Protein AF-A0A9D8H1W4-F1 (afdb_monomer)

Mean predicted aligned error: 11.46 Å

pLDDT: mean 83.28, std 17.64, range [34.19, 98.12]

Structure (mmCIF, N/CA/C/O backbone):
data_AF-A0A9D8H1W4-F1
#
_entry.id   AF-A0A9D8H1W4-F1
#
loop_
_atom_site.group_PDB
_atom_site.id
_atom_site.type_symbol
_atom_site.label_atom_id
_atom_site.label_alt_id
_atom_site.label_comp_id
_atom_site.label_asym_id
_atom_site.label_entity_id
_atom_site.label_seq_id
_atom_site.pdbx_PDB_ins_code
_atom_site.Cartn_x
_atom_site.Cartn_y
_atom_site.Cartn_z
_atom_site.occupancy
_atom_site.B_iso_or_equiv
_atom_site.auth_seq_id
_atom_site.auth_comp_id
_atom_site.auth_asym_id
_atom_site.auth_atom_id
_atom_site.pdbx_PDB_model_num
ATOM 1 N N . MET A 1 1 ? -25.086 9.266 87.967 1.00 45.56 1 MET A N 1
ATOM 2 C CA . MET A 1 1 ? -23.853 8.665 87.412 1.00 45.56 1 MET A CA 1
ATOM 3 C C . MET A 1 1 ? -24.214 7.383 86.677 1.00 45.56 1 MET A C 1
ATOM 5 O O . MET A 1 1 ? -24.606 6.434 87.337 1.00 45.56 1 MET A O 1
ATOM 9 N N . LYS A 1 2 ? -24.156 7.385 85.340 1.00 34.19 2 LYS A N 1
ATOM 10 C CA . LYS A 1 2 ? -24.024 6.215 84.447 1.00 34.19 2 LYS A CA 1
ATOM 11 C C . LYS A 1 2 ? -23.736 6.771 83.046 1.00 34.19 2 LYS A C 1
ATOM 13 O O . LYS A 1 2 ? -24.588 7.424 82.456 1.00 34.19 2 LYS A O 1
ATOM 18 N N . ALA A 1 3 ? -22.492 6.618 82.601 1.00 44.91 3 ALA A N 1
ATOM 19 C CA . ALA A 1 3 ? -21.982 7.129 81.335 1.00 44.91 3 ALA A CA 1
ATOM 20 C C . ALA A 1 3 ? -22.442 6.227 80.177 1.00 44.91 3 ALA A C 1
ATOM 22 O O . ALA A 1 3 ? -22.115 5.040 80.149 1.00 44.91 3 ALA A O 1
ATOM 23 N N . GLY A 1 4 ? -23.216 6.784 79.243 1.00 39.06 4 GLY A N 1
ATOM 24 C CA . GLY A 1 4 ? -23.594 6.126 77.993 1.00 39.06 4 GLY A CA 1
ATOM 25 C C . GLY A 1 4 ? -22.472 6.279 76.970 1.00 39.06 4 GLY A C 1
ATOM 26 O O . GLY A 1 4 ? -22.073 7.394 76.646 1.00 39.06 4 GLY A O 1
ATOM 27 N N . ARG A 1 5 ? -21.923 5.154 76.513 1.00 53.22 5 ARG A N 1
ATOM 28 C CA . ARG A 1 5 ? -20.808 5.086 75.562 1.00 53.22 5 ARG A CA 1
ATOM 29 C C . ARG A 1 5 ? -21.242 5.612 74.190 1.00 53.22 5 ARG A C 1
ATOM 31 O O . ARG A 1 5 ? -22.219 5.132 73.625 1.00 53.22 5 ARG A O 1
ATOM 38 N N . VAL A 1 6 ? -20.482 6.570 73.664 1.00 46.25 6 VAL A N 1
ATOM 39 C CA . VAL A 1 6 ? -20.574 7.063 72.285 1.00 46.25 6 VAL A CA 1
ATOM 40 C C . VAL A 1 6 ? -20.126 5.941 71.346 1.00 46.25 6 VAL A C 1
ATOM 42 O O . VAL A 1 6 ? -18.973 5.516 71.397 1.00 46.25 6 VAL A O 1
ATOM 45 N N . ALA A 1 7 ? -21.030 5.447 70.503 1.00 50.88 7 ALA A N 1
ATOM 46 C CA . ALA A 1 7 ? -20.696 4.546 69.406 1.00 50.88 7 ALA A CA 1
ATOM 47 C C . ALA A 1 7 ? -20.410 5.388 68.154 1.00 50.88 7 ALA A C 1
ATOM 49 O O . ALA A 1 7 ? -21.325 5.824 67.458 1.00 50.88 7 ALA A O 1
ATOM 50 N N . VAL A 1 8 ? -19.130 5.657 67.894 1.00 50.31 8 VAL A N 1
ATOM 51 C CA . VAL A 1 8 ? -18.671 6.256 66.635 1.00 50.31 8 VAL A CA 1
ATOM 52 C C . VAL A 1 8 ? -18.750 5.175 65.555 1.00 50.31 8 VAL A C 1
ATOM 54 O O . VAL A 1 8 ? -17.941 4.252 65.536 1.00 50.31 8 VAL A O 1
ATOM 57 N N . CYS A 1 9 ? -19.744 5.263 64.669 1.00 39.34 9 CYS A N 1
ATOM 58 C CA . CYS A 1 9 ? -19.776 4.470 63.441 1.00 39.34 9 CYS A CA 1
ATOM 59 C C . CYS A 1 9 ? -18.707 5.006 62.482 1.00 39.34 9 CYS A C 1
ATOM 61 O O . CYS A 1 9 ? -18.926 5.992 61.780 1.00 39.34 9 CYS A O 1
ATOM 63 N N . ALA A 1 10 ? -17.538 4.367 62.467 1.00 52.81 10 ALA A N 1
ATOM 64 C CA . ALA A 1 10 ? -16.522 4.585 61.446 1.00 52.81 10 ALA A CA 1
ATOM 65 C C . ALA A 1 10 ? -17.012 3.984 60.119 1.00 52.81 10 ALA A C 1
ATOM 67 O O . ALA A 1 10 ? -16.839 2.796 59.853 1.00 52.81 10 ALA A O 1
ATOM 68 N N . VAL A 1 11 ? -17.660 4.804 59.290 1.00 55.69 11 VAL A N 1
ATOM 69 C CA . VAL A 1 11 ? -17.947 4.456 57.896 1.00 55.69 11 VAL A CA 1
ATOM 70 C C . VAL A 1 11 ? -16.629 4.546 57.125 1.00 55.69 11 VAL A C 1
ATOM 72 O O . VAL A 1 11 ? -16.217 5.617 56.686 1.00 55.69 11 VAL A O 1
ATOM 75 N N . LEU A 1 12 ? -15.943 3.411 56.989 1.00 57.22 12 LEU A N 1
ATOM 76 C CA . LEU A 1 12 ? -14.909 3.204 55.976 1.00 57.22 12 LEU A CA 1
ATOM 77 C C . LEU A 1 12 ? -15.597 3.232 54.606 1.00 57.22 12 LEU A C 1
ATOM 79 O O . LEU A 1 12 ? -16.050 2.208 54.099 1.00 57.22 12 LEU A O 1
ATOM 83 N N . ALA A 1 13 ? -15.722 4.424 54.024 1.00 58.78 13 ALA A N 1
ATOM 84 C CA . ALA A 1 13 ? -16.094 4.573 52.628 1.00 58.78 13 ALA A CA 1
ATOM 85 C C . ALA A 1 13 ? -14.941 4.022 51.778 1.00 58.78 13 ALA A C 1
ATOM 87 O O . ALA A 1 13 ? -13.925 4.685 51.571 1.00 58.78 13 ALA A O 1
ATOM 88 N N . ALA A 1 14 ? -15.083 2.771 51.340 1.00 59.75 14 ALA A N 1
ATOM 89 C CA . ALA A 1 14 ? -14.236 2.180 50.323 1.00 59.75 14 ALA A CA 1
ATOM 90 C C . ALA A 1 14 ? -14.322 3.057 49.067 1.00 59.75 14 ALA A C 1
ATOM 92 O O . ALA A 1 14 ? -15.365 3.133 48.417 1.00 59.75 14 ALA A O 1
ATOM 93 N N . LEU A 1 15 ? -13.232 3.757 48.758 1.00 61.19 15 LEU A N 1
ATOM 94 C CA . LEU A 1 15 ? -13.059 4.419 47.472 1.00 61.19 15 LEU A CA 1
ATOM 95 C C . LEU A 1 15 ? -13.224 3.353 46.379 1.00 61.19 15 LEU A C 1
ATOM 97 O O . LEU A 1 15 ? -12.617 2.282 46.504 1.00 61.19 15 LEU A O 1
ATOM 101 N N . PRO A 1 16 ? -14.020 3.597 45.323 1.00 53.38 16 PRO A N 1
ATOM 102 C CA . PRO A 1 16 ? -14.035 2.688 44.196 1.00 53.38 16 PRO A CA 1
ATOM 103 C C . PRO A 1 16 ? -12.616 2.690 43.639 1.00 53.38 16 PRO A C 1
ATOM 105 O O . PRO A 1 16 ? -12.060 3.749 43.335 1.00 53.38 16 PRO A O 1
ATOM 108 N N . ALA A 1 17 ? -12.013 1.505 43.564 1.00 61.09 17 ALA A N 1
ATOM 109 C CA . ALA A 1 17 ? -10.808 1.301 42.788 1.00 61.09 17 ALA A CA 1
ATOM 110 C C . ALA A 1 17 ? -11.081 1.916 41.418 1.00 61.09 17 ALA A C 1
ATOM 112 O O . ALA A 1 17 ? -11.981 1.464 40.707 1.00 61.09 17 ALA A O 1
ATOM 113 N N . ALA A 1 18 ? -10.368 2.994 41.091 1.00 61.59 18 ALA A N 1
ATOM 114 C CA . ALA A 1 18 ? -10.323 3.488 39.735 1.00 61.59 18 ALA A CA 1
ATOM 115 C C . ALA A 1 18 ? -9.965 2.271 38.887 1.00 61.59 18 ALA A C 1
ATOM 117 O O . ALA A 1 18 ? -8.862 1.734 39.006 1.00 61.59 18 ALA A O 1
ATOM 118 N N . ALA A 1 19 ? -10.933 1.780 38.115 1.00 60.56 19 ALA A N 1
ATOM 119 C CA . ALA A 1 19 ? -10.675 0.841 37.052 1.00 60.56 19 ALA A CA 1
ATOM 120 C C . ALA A 1 19 ? -9.742 1.595 36.112 1.00 60.56 19 ALA A C 1
ATOM 122 O O . ALA A 1 19 ? -10.175 2.400 35.289 1.00 60.56 19 ALA A O 1
ATOM 123 N N . GLN A 1 20 ? -8.441 1.430 36.335 1.00 59.38 20 GLN A N 1
ATOM 124 C CA . GLN A 1 20 ? -7.426 1.825 35.391 1.00 59.38 20 GLN A CA 1
ATOM 125 C C . GLN A 1 20 ? -7.762 1.016 34.148 1.00 59.38 20 GLN A C 1
ATOM 127 O O . GLN A 1 20 ? -7.486 -0.182 34.090 1.00 59.38 20 GLN A O 1
ATOM 132 N N . GLY A 1 21 ? -8.458 1.651 33.205 1.00 57.72 21 GLY A N 1
ATOM 133 C CA . GLY A 1 21 ? -8.590 1.143 31.858 1.00 57.72 21 GLY A CA 1
ATOM 134 C C . GLY A 1 21 ? -7.173 0.998 31.344 1.00 57.72 21 GLY A C 1
ATOM 135 O O . GLY A 1 21 ? -6.552 1.980 30.950 1.00 57.72 21 GLY A O 1
ATOM 136 N N . GLN A 1 22 ? -6.626 -0.209 31.453 1.00 61.69 22 GLN A N 1
ATOM 137 C CA . GLN A 1 22 ? -5.390 -0.565 30.791 1.00 61.69 22 GLN A CA 1
ATOM 138 C C . GLN A 1 22 ? -5.724 -0.500 29.306 1.00 61.69 22 GLN A C 1
ATOM 140 O O . GLN A 1 22 ? -6.244 -1.456 28.737 1.00 61.69 22 GLN A O 1
ATOM 145 N N . THR A 1 23 ? -5.509 0.661 28.685 1.00 65.19 23 THR A N 1
ATOM 146 C CA . THR A 1 23 ? -5.412 0.733 27.234 1.00 65.19 23 THR A CA 1
ATOM 147 C C . THR A 1 23 ? -4.274 -0.198 26.872 1.00 65.19 23 THR A C 1
ATOM 149 O O . THR A 1 23 ? -3.122 0.066 27.233 1.00 65.19 23 THR A O 1
ATOM 152 N N . ALA A 1 24 ? -4.615 -1.327 26.249 1.00 74.25 24 ALA A N 1
ATOM 153 C CA . ALA A 1 24 ? -3.629 -2.208 25.656 1.00 74.25 24 ALA A CA 1
ATOM 154 C C . ALA A 1 24 ? -2.669 -1.348 24.827 1.00 74.25 24 ALA A C 1
ATOM 156 O O . ALA A 1 24 ? -3.093 -0.381 24.187 1.00 74.25 24 ALA A O 1
ATOM 157 N N . SER A 1 25 ? -1.371 -1.644 24.895 1.00 86.62 25 SER A N 1
ATOM 158 C CA . SER A 1 25 ? -0.399 -0.911 24.089 1.00 86.62 25 SER A CA 1
ATOM 159 C C . SER A 1 25 ? -0.826 -0.966 22.616 1.00 86.62 25 SER A C 1
ATOM 161 O O . SER A 1 25 ? -1.181 -2.057 22.160 1.00 86.62 25 SER A O 1
ATOM 163 N N . PRO A 1 26 ? -0.799 0.167 21.887 1.00 93.88 26 PRO A N 1
ATOM 164 C CA . PRO A 1 26 ? -1.160 0.211 20.475 1.00 93.88 26 PRO A CA 1
ATOM 165 C C . PRO A 1 26 ? -0.520 -0.918 19.673 1.00 93.88 26 PRO A C 1
ATOM 167 O O . PRO A 1 26 ? 0.705 -1.088 19.699 1.00 93.88 26 PRO A O 1
ATOM 170 N N . ARG A 1 27 ? -1.327 -1.685 18.935 1.00 96.19 27 ARG A N 1
ATOM 171 C CA . ARG A 1 27 ? -0.796 -2.665 17.988 1.00 96.19 27 ARG A CA 1
ATOM 172 C C . ARG A 1 27 ? -0.307 -1.925 16.748 1.00 96.19 27 ARG A C 1
ATOM 174 O O . ARG A 1 27 ? -0.939 -0.990 16.264 1.00 96.19 27 ARG A O 1
ATOM 181 N N . THR A 1 28 ? 0.829 -2.365 16.213 1.00 97.81 28 THR A N 1
ATOM 182 C CA . THR A 1 28 ? 1.287 -1.938 14.888 1.00 97.81 28 THR A CA 1
ATOM 183 C C . THR A 1 28 ? 0.873 -2.968 13.845 1.00 97.81 28 THR A C 1
ATOM 185 O O . THR A 1 28 ? 1.223 -4.142 13.960 1.00 97.81 28 THR A O 1
ATOM 188 N N . HIS A 1 29 ? 0.161 -2.515 12.819 1.00 98.12 29 HIS A N 1
ATOM 189 C CA . HIS A 1 29 ? -0.250 -3.299 11.658 1.00 98.12 29 HIS A CA 1
ATOM 190 C C . HIS A 1 29 ? 0.614 -2.955 10.445 1.00 98.12 29 HIS A C 1
ATOM 192 O O . HIS A 1 29 ? 1.085 -1.825 10.294 1.00 98.12 29 HIS A O 1
ATOM 198 N N . GLU A 1 30 ? 0.795 -3.924 9.554 1.00 97.44 30 GLU A N 1
ATOM 199 C CA . GLU A 1 30 ? 1.410 -3.723 8.243 1.00 97.44 30 GLU A CA 1
ATOM 200 C C . GLU A 1 30 ? 0.370 -3.929 7.157 1.00 97.44 30 GLU A C 1
ATOM 202 O O . GLU A 1 30 ? -0.264 -4.980 7.104 1.00 97.44 30 GLU A O 1
ATOM 207 N N . LEU A 1 31 ? 0.230 -2.947 6.267 1.00 96.81 31 LEU A N 1
ATOM 208 C CA . LEU A 1 31 ? -0.587 -3.0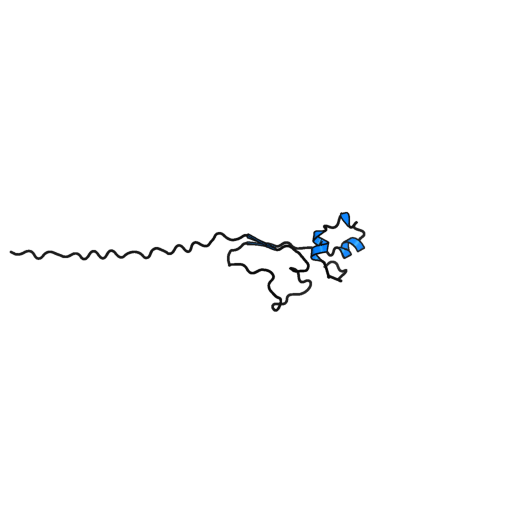81 5.069 1.00 96.81 31 LEU A CA 1
ATO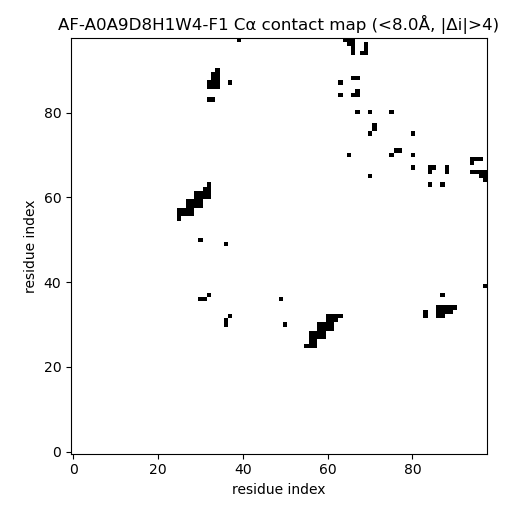M 209 C C . LEU A 1 31 ? 0.294 -2.850 3.845 1.00 96.81 31 LEU A C 1
ATOM 211 O O . LEU A 1 31 ? 0.709 -1.724 3.574 1.00 96.81 31 LEU A O 1
ATOM 215 N N . ARG A 1 32 ? 0.605 -3.937 3.138 1.00 94.00 32 ARG A N 1
ATOM 216 C CA . ARG A 1 32 ? 1.436 -3.924 1.928 1.00 94.00 32 ARG A CA 1
ATOM 217 C C . ARG A 1 32 ? 0.615 -3.526 0.706 1.00 94.00 32 ARG A C 1
ATOM 219 O O . ARG A 1 32 ? -0.581 -3.824 0.648 1.00 94.00 32 ARG A O 1
ATOM 226 N N . ALA A 1 33 ? 1.258 -2.887 -0.267 1.00 92.50 33 ALA A N 1
ATOM 227 C CA . ALA A 1 33 ? 0.621 -2.532 -1.525 1.00 92.50 33 ALA A CA 1
ATOM 228 C C . ALA A 1 33 ? 0.558 -3.767 -2.435 1.00 92.50 33 ALA A C 1
ATOM 230 O O . ALA A 1 33 ? 1.580 -4.351 -2.786 1.00 92.50 33 ALA A O 1
ATOM 231 N N . SER A 1 34 ? -0.646 -4.172 -2.826 1.00 92.75 34 SER A N 1
ATOM 232 C CA . SER A 1 34 ? -0.880 -5.264 -3.772 1.00 92.75 34 SER A CA 1
ATOM 233 C C . SER A 1 34 ? -2.175 -5.019 -4.546 1.00 92.75 34 SER A C 1
ATOM 235 O O . SER A 1 34 ? -2.992 -4.174 -4.169 1.00 92.75 34 SER A O 1
ATOM 237 N N . ALA A 1 35 ? -2.419 -5.805 -5.592 1.00 90.94 35 ALA A N 1
ATOM 238 C CA . ALA A 1 35 ? -3.707 -5.793 -6.284 1.00 90.94 35 ALA A CA 1
ATOM 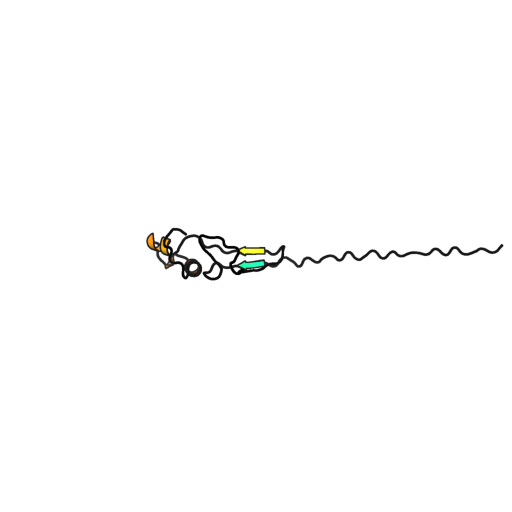239 C C . ALA A 1 35 ? -4.910 -6.155 -5.385 1.00 90.94 35 ALA A C 1
ATOM 241 O O . ALA A 1 35 ? -6.037 -5.792 -5.706 1.00 90.94 35 ALA A O 1
ATOM 242 N N . SER A 1 36 ? -4.695 -6.836 -4.251 1.00 92.44 36 SER A N 1
ATOM 243 C CA . SER A 1 36 ? -5.764 -7.191 -3.306 1.00 92.44 36 SER A CA 1
ATOM 244 C C . SER A 1 36 ? -6.027 -6.138 -2.226 1.00 92.44 36 SER A C 1
ATOM 246 O O . SER A 1 36 ? -7.047 -6.226 -1.543 1.00 92.44 36 SER A O 1
ATOM 248 N N . THR A 1 37 ? -5.138 -5.155 -2.057 1.00 94.25 37 THR A N 1
ATOM 249 C CA . THR A 1 37 ? -5.257 -4.103 -1.031 1.00 94.25 37 THR A CA 1
ATOM 250 C C . THR A 1 37 ? -5.444 -2.700 -1.608 1.00 94.25 37 THR A C 1
ATOM 252 O O . THR A 1 37 ? -5.683 -1.760 -0.850 1.00 94.25 37 THR A O 1
ATOM 255 N N . VAL A 1 38 ? -5.352 -2.543 -2.934 1.00 91.56 38 VAL A N 1
ATOM 256 C CA . VAL A 1 38 ? -5.353 -1.242 -3.613 1.00 91.56 38 VAL A CA 1
ATOM 257 C C . VAL A 1 38 ? -6.479 -1.140 -4.639 1.00 91.56 38 VAL A C 1
ATOM 259 O O . VAL A 1 38 ? -6.595 -1.952 -5.554 1.00 91.56 38 VAL A O 1
ATOM 262 N N . HIS A 1 39 ? -7.231 -0.044 -4.550 1.00 90.69 39 HIS A N 1
ATOM 263 C CA . HIS A 1 39 ? -8.106 0.453 -5.610 1.00 90.69 39 HIS A CA 1
ATOM 264 C C . HIS A 1 39 ? -7.517 1.753 -6.172 1.00 90.69 39 HIS A C 1
ATOM 266 O O . HIS A 1 39 ? -6.950 2.555 -5.430 1.00 90.69 39 HIS A O 1
ATOM 272 N N . ARG A 1 40 ? -7.608 1.956 -7.491 1.00 88.44 40 ARG A N 1
ATOM 273 C CA . ARG A 1 40 ? -6.953 3.068 -8.200 1.00 88.44 40 ARG A CA 1
ATOM 274 C C . ARG A 1 40 ? -7.972 3.952 -8.899 1.00 88.44 40 ARG A C 1
ATOM 276 O O . ARG A 1 40 ? -8.831 3.455 -9.617 1.00 88.44 40 ARG A O 1
ATOM 283 N N . GLY A 1 41 ? -7.823 5.265 -8.734 1.00 87.19 41 GLY A N 1
ATOM 284 C CA . GLY A 1 41 ? -8.588 6.269 -9.478 1.00 87.19 41 GLY A CA 1
ATOM 285 C C . GLY A 1 41 ? -9.977 6.595 -8.924 1.00 87.19 41 GLY A C 1
ATOM 286 O O . GLY A 1 41 ? -10.677 7.396 -9.535 1.00 87.19 41 GLY A O 1
ATOM 287 N N . PHE A 1 42 ? -10.381 6.023 -7.787 1.00 92.00 42 PHE A N 1
ATOM 288 C CA . PHE A 1 42 ? -11.671 6.314 -7.159 1.00 92.00 42 PHE A CA 1
ATOM 289 C C . PHE A 1 42 ? -11.664 6.033 -5.651 1.00 92.00 42 PHE A C 1
ATOM 291 O O . PHE A 1 42 ? -10.779 5.353 -5.134 1.00 92.00 42 PHE A O 1
ATOM 298 N N . PHE A 1 43 ? -12.692 6.542 -4.971 1.00 95.69 43 PHE A N 1
ATOM 299 C CA . PHE A 1 43 ? -13.049 6.194 -3.598 1.00 95.69 43 PHE A CA 1
ATOM 300 C C . PHE A 1 43 ? -14.496 5.697 -3.593 1.00 95.69 43 PHE A C 1
ATOM 302 O O . PHE A 1 43 ? -15.364 6.347 -4.172 1.00 95.69 43 PHE A O 1
ATOM 309 N N . ASP A 1 44 ? -14.753 4.562 -2.948 1.00 96.12 44 ASP A N 1
ATOM 310 C CA . ASP A 1 44 ? -16.085 3.962 -2.850 1.00 96.12 44 ASP A CA 1
ATOM 311 C C . ASP A 1 44 ? -16.259 3.325 -1.466 1.00 96.12 44 ASP A C 1
ATOM 313 O O . ASP A 1 44 ? -15.506 2.434 -1.073 1.00 96.12 44 ASP A O 1
ATOM 317 N N . ALA A 1 45 ? -17.247 3.810 -0.713 1.00 97.00 45 ALA A N 1
ATOM 318 C CA . ALA A 1 45 ? -17.526 3.357 0.647 1.00 97.00 45 ALA A CA 1
ATOM 319 C C . ALA A 1 45 ? -18.184 1.964 0.708 1.00 97.00 45 ALA A C 1
ATOM 321 O O . ALA A 1 45 ? -18.268 1.384 1.787 1.00 97.00 45 ALA A O 1
ATOM 322 N N . SER A 1 46 ? -18.660 1.431 -0.422 1.00 97.06 46 SER A N 1
ATOM 323 C CA . SER A 1 46 ? -19.260 0.094 -0.503 1.00 97.06 46 SER A CA 1
ATOM 324 C C . SER A 1 46 ? -18.230 -1.036 -0.616 1.00 97.06 46 SER A C 1
ATOM 326 O O . SER A 1 46 ? -18.582 -2.209 -0.463 1.00 97.06 46 SER A O 1
ATOM 328 N N . LEU A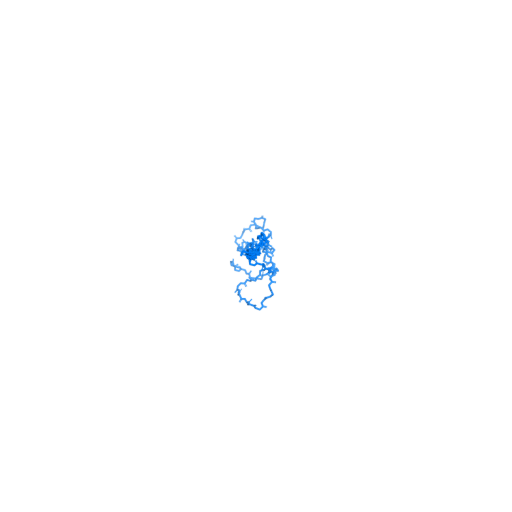 1 47 ? -16.956 -0.705 -0.855 1.00 96.12 47 LEU A N 1
ATOM 329 C CA . LEU A 1 47 ? -15.878 -1.683 -0.946 1.00 96.12 47 LEU A CA 1
ATOM 330 C C . LEU A 1 47 ? -15.661 -2.411 0.382 1.00 96.12 47 LEU A C 1
ATOM 332 O O . LEU A 1 47 ? -15.761 -1.842 1.470 1.00 96.12 47 LEU A O 1
ATOM 336 N N . LYS A 1 48 ? -15.295 -3.691 0.287 1.00 96.31 48 LYS A N 1
ATOM 337 C CA . LYS A 1 48 ? -14.944 -4.488 1.461 1.00 96.31 48 LYS A CA 1
ATOM 338 C C . LYS A 1 48 ? -13.670 -3.920 2.114 1.00 96.31 48 LYS A C 1
ATOM 340 O O . LYS A 1 48 ? -12.661 -3.788 1.422 1.00 96.31 48 LYS A O 1
ATOM 345 N N . PRO A 1 49 ? -13.664 -3.665 3.435 1.00 96.94 49 PRO A N 1
ATOM 346 C CA . PRO A 1 49 ? -12.451 -3.259 4.134 1.00 96.94 49 PRO A CA 1
ATOM 347 C C . PRO A 1 49 ? -11.349 -4.318 4.025 1.00 96.94 49 PRO A C 1
ATOM 349 O O . PRO A 1 49 ? -11.604 -5.513 4.193 1.00 96.94 49 PRO A O 1
ATOM 352 N N . VAL A 1 50 ? -10.114 -3.871 3.793 1.00 97.19 50 VAL A N 1
ATOM 353 C CA . VAL A 1 50 ? -8.921 -4.739 3.728 1.00 97.19 50 VAL A CA 1
ATOM 354 C C . VAL A 1 50 ? -8.232 -4.897 5.087 1.00 97.19 50 VAL A C 1
ATOM 356 O O . VAL A 1 50 ? -7.454 -5.826 5.282 1.0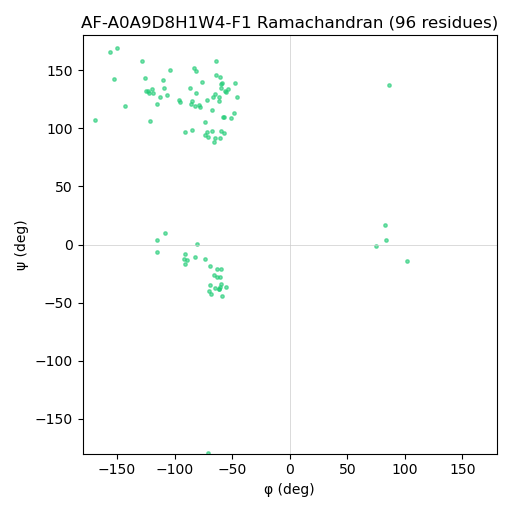0 97.19 50 VAL A O 1
ATOM 359 N N . LEU A 1 51 ? -8.538 -4.008 6.037 1.00 97.56 51 LEU A N 1
ATOM 360 C CA . LEU A 1 51 ? -8.051 -4.030 7.413 1.00 97.56 51 LEU A CA 1
ATOM 361 C C . LEU A 1 51 ? -9.073 -3.339 8.332 1.00 97.56 51 LEU A C 1
ATOM 363 O O . LEU A 1 51 ? -9.676 -2.336 7.955 1.00 97.56 51 LEU A O 1
ATOM 367 N N . THR A 1 52 ? -9.257 -3.861 9.544 1.00 97.38 52 THR A N 1
ATOM 368 C CA . THR A 1 52 ? -10.027 -3.230 10.629 1.00 97.38 52 THR A CA 1
ATOM 369 C C . THR A 1 52 ? -9.123 -3.142 11.852 1.00 97.38 52 THR A C 1
ATOM 371 O O . THR A 1 52 ? -8.454 -4.123 12.174 1.00 97.38 52 THR A O 1
ATOM 374 N N . ILE A 1 53 ? -9.072 -1.974 12.494 1.00 97.19 53 ILE A N 1
ATOM 375 C CA . ILE A 1 53 ? -8.176 -1.689 13.623 1.00 97.19 53 ILE A CA 1
ATOM 376 C C . ILE A 1 53 ? -8.951 -1.125 14.810 1.00 97.19 53 ILE A C 1
ATOM 378 O O . ILE A 1 53 ? -10.023 -0.540 14.630 1.00 97.19 53 ILE A O 1
ATOM 382 N N . ASP A 1 54 ? -8.366 -1.247 15.998 1.00 96.25 54 ASP A N 1
ATOM 383 C CA . ASP A 1 54 ? -8.867 -0.579 17.191 1.00 96.25 54 ASP A CA 1
ATOM 384 C C . ASP A 1 54 ? -8.362 0.872 17.245 1.00 96.25 54 ASP A C 1
ATOM 386 O O . ASP A 1 54 ? -7.300 1.219 16.720 1.00 96.25 54 ASP A O 1
ATOM 390 N N . SER A 1 55 ? -9.128 1.758 17.884 1.00 95.44 55 SER A N 1
ATOM 391 C CA . SER A 1 55 ? -8.718 3.155 18.047 1.00 95.44 55 SER A CA 1
ATOM 392 C C . SER A 1 55 ? -7.425 3.247 18.861 1.00 95.44 55 SER A C 1
ATOM 394 O O . SER A 1 55 ? -7.362 2.767 19.990 1.00 95.44 55 SER A O 1
ATOM 396 N N . GLY A 1 56 ? -6.426 3.940 18.314 1.00 95.25 56 GLY A N 1
ATOM 397 C CA . GLY A 1 56 ? -5.104 4.096 18.923 1.00 95.25 56 GLY A CA 1
ATOM 398 C C . GLY A 1 56 ? -4.033 3.192 18.316 1.00 95.25 56 GLY A C 1
ATOM 399 O O . GLY A 1 56 ? -2.856 3.480 18.515 1.00 95.25 56 GLY A O 1
ATOM 400 N N . ASP A 1 57 ? -4.414 2.171 17.541 1.00 97.62 57 ASP A N 1
ATOM 401 C CA . ASP A 1 57 ? -3.473 1.356 16.773 1.00 97.62 57 ASP A CA 1
ATOM 402 C C . ASP A 1 57 ? -2.739 2.173 15.698 1.00 97.62 57 ASP A C 1
ATOM 404 O O . ASP A 1 57 ? -3.197 3.216 15.225 1.00 97.62 57 ASP A O 1
ATOM 408 N N . ILE A 1 58 ? -1.585 1.654 15.280 1.00 98.00 58 ILE A N 1
ATOM 409 C CA . ILE A 1 58 ? -0.733 2.243 14.247 1.00 98.00 58 ILE A CA 1
ATOM 410 C C . ILE A 1 58 ? -0.799 1.363 13.005 1.00 98.00 58 ILE A C 1
ATOM 412 O O . ILE A 1 58 ? -0.632 0.148 13.091 1.00 98.00 58 ILE A O 1
ATOM 416 N N . VAL A 1 59 ? -0.960 1.968 11.830 1.00 97.81 59 VAL A N 1
ATOM 417 C CA . VAL A 1 59 ? -0.856 1.251 10.554 1.00 97.81 59 VAL A CA 1
ATOM 418 C C . VAL A 1 59 ? 0.329 1.783 9.770 1.00 97.81 59 VAL A C 1
ATOM 420 O O . VAL A 1 59 ? 0.386 2.957 9.409 1.00 97.81 59 VAL A O 1
ATOM 423 N N . ARG A 1 60 ? 1.270 0.892 9.464 1.00 98.12 60 ARG A N 1
ATOM 424 C CA . ARG A 1 60 ? 2.311 1.150 8.477 1.00 98.12 60 ARG A CA 1
ATOM 425 C C . ARG A 1 60 ? 1.748 0.803 7.099 1.00 98.12 60 ARG A C 1
ATOM 427 O O . ARG A 1 60 ? 1.696 -0.370 6.727 1.00 98.12 60 ARG A O 1
ATOM 434 N N . LEU A 1 61 ? 1.305 1.832 6.382 1.00 96.31 61 LEU A N 1
ATOM 435 C CA . LEU A 1 61 ? 0.793 1.727 5.018 1.00 96.31 61 LEU A CA 1
ATOM 436 C C . LEU A 1 61 ? 1.949 1.783 4.017 1.00 96.31 61 LEU A C 1
ATOM 438 O O . LEU A 1 61 ? 2.699 2.758 3.981 1.00 96.31 61 LEU A O 1
ATOM 442 N N . GLU A 1 62 ? 2.066 0.764 3.178 1.00 94.75 62 GLU A N 1
ATOM 443 C CA . GLU A 1 62 ? 2.901 0.825 1.986 1.00 94.75 62 GLU A CA 1
ATOM 444 C C . GLU A 1 62 ? 2.092 1.414 0.831 1.00 94.75 62 GLU A C 1
ATOM 446 O O . GLU A 1 62 ? 0.938 1.047 0.610 1.00 94.75 62 GLU A O 1
ATOM 451 N N . THR A 1 63 ? 2.695 2.341 0.092 1.00 92.12 63 THR A N 1
ATOM 452 C CA . THR A 1 63 ? 2.071 2.952 -1.084 1.00 92.12 63 THR A CA 1
ATOM 453 C C . THR A 1 63 ? 2.993 2.796 -2.279 1.00 92.12 63 THR A C 1
ATOM 455 O O . THR A 1 63 ? 4.215 2.872 -2.150 1.00 92.12 63 THR A O 1
ATOM 458 N N . ALA A 1 64 ? 2.399 2.564 -3.444 1.00 88.19 64 ALA A N 1
ATOM 459 C CA . ALA A 1 64 ? 3.112 2.429 -4.701 1.00 88.19 64 ALA A CA 1
ATOM 460 C C . ALA A 1 64 ? 2.892 3.687 -5.544 1.00 88.19 64 ALA A C 1
ATOM 462 O O . ALA A 1 64 ? 1.752 4.105 -5.752 1.00 88.19 64 ALA A O 1
ATOM 463 N N . SER A 1 65 ? 3.978 4.280 -6.037 1.00 86.62 65 SER A N 1
ATOM 464 C CA . SER A 1 65 ? 3.933 5.452 -6.911 1.00 86.62 65 SER A CA 1
ATOM 465 C C . SER A 1 65 ? 4.558 5.131 -8.261 1.00 86.62 65 SER A C 1
ATOM 467 O O . SER A 1 65 ? 5.674 4.617 -8.328 1.00 86.62 65 SER A O 1
ATOM 469 N N . GLY A 1 66 ? 3.835 5.472 -9.327 1.00 86.62 66 GLY A N 1
ATOM 470 C CA . GLY A 1 66 ? 4.237 5.226 -10.706 1.00 86.62 66 GLY A CA 1
ATOM 471 C C . GLY A 1 66 ? 3.836 3.842 -11.207 1.00 86.62 66 GLY A C 1
ATOM 472 O O . GLY A 1 66 ? 3.963 2.841 -10.512 1.00 86.62 66 GLY A O 1
ATOM 473 N N . ASN A 1 67 ? 3.343 3.797 -12.436 1.00 91.94 67 ASN A N 1
ATOM 474 C CA . ASN A 1 67 ? 2.973 2.560 -13.103 1.00 91.94 67 ASN A CA 1
ATOM 475 C C . ASN A 1 67 ? 4.222 1.884 -13.697 1.00 91.94 67 ASN A C 1
ATOM 477 O O . ASN A 1 67 ? 4.978 2.545 -14.415 1.00 91.94 67 ASN A O 1
ATOM 481 N N . PRO A 1 68 ? 4.461 0.584 -13.454 1.00 93.69 68 PRO A N 1
ATOM 482 C CA . PRO A 1 68 ? 5.637 -0.088 -13.993 1.00 93.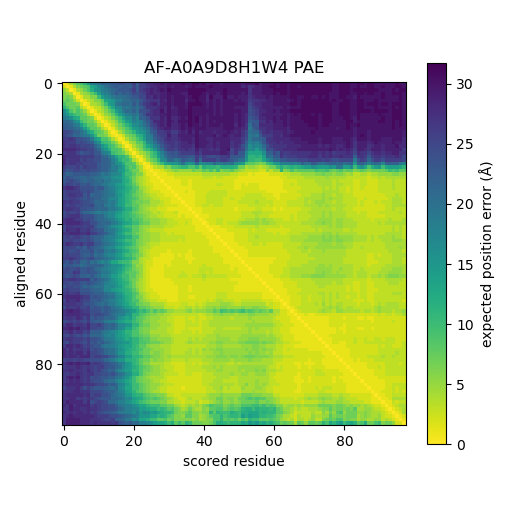69 68 PRO A CA 1
ATOM 483 C C . 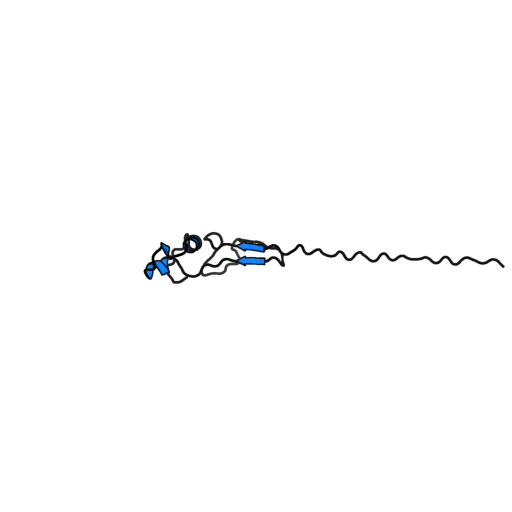PRO A 1 68 ? 5.670 -0.070 -15.531 1.00 93.69 68 PRO A C 1
ATOM 485 O O . PRO A 1 68 ? 6.735 0.154 -16.098 1.00 93.69 68 PRO A O 1
ATOM 488 N N . LYS A 1 69 ? 4.517 -0.183 -16.211 1.00 92.12 69 LYS A N 1
ATOM 489 C CA . LYS A 1 69 ? 4.440 -0.064 -17.680 1.00 92.12 69 LYS A CA 1
ATOM 490 C C . LYS A 1 69 ? 4.816 1.326 -18.174 1.00 92.12 69 LYS A C 1
ATOM 492 O O . LYS A 1 69 ? 5.479 1.450 -19.193 1.00 92.12 69 LYS A O 1
ATOM 497 N N . TRP A 1 70 ? 4.437 2.370 -17.439 1.00 93.38 70 TRP A N 1
ATOM 498 C CA . TRP A 1 70 ? 4.833 3.735 -17.785 1.00 93.38 70 TRP A CA 1
ATOM 499 C C . TRP A 1 70 ? 6.359 3.904 -17.757 1.00 93.38 70 TRP A C 1
ATOM 501 O O . TRP A 1 70 ? 6.927 4.580 -18.609 1.00 93.38 70 TRP A O 1
ATOM 511 N N . PHE A 1 71 ? 7.046 3.276 -16.799 1.00 94.50 71 PHE A N 1
ATOM 512 C CA . PHE A 1 71 ? 8.509 3.293 -16.758 1.00 94.50 71 PHE A CA 1
ATOM 513 C C . PHE A 1 71 ? 9.140 2.462 -17.881 1.00 94.50 71 PHE A C 1
ATOM 515 O O . PHE A 1 71 ? 10.123 2.909 -18.473 1.00 94.50 71 PHE A O 1
ATOM 522 N N . GLU A 1 72 ? 8.569 1.300 -18.205 1.00 94.38 72 GLU A N 1
ATOM 523 C CA . GLU A 1 72 ? 8.985 0.497 -19.365 1.00 94.38 72 GLU A CA 1
ATOM 524 C C . GLU A 1 72 ? 8.852 1.305 -20.672 1.00 94.38 72 GLU A C 1
ATOM 526 O O . GLU A 1 72 ? 9.794 1.345 -21.462 1.00 94.38 72 GLU A O 1
ATOM 531 N N . ASP A 1 73 ? 7.744 2.032 -20.858 1.00 93.31 73 ASP A N 1
ATOM 532 C CA . ASP A 1 73 ? 7.496 2.894 -22.026 1.00 93.31 73 ASP A CA 1
ATOM 533 C C . ASP A 1 73 ? 8.508 4.055 -22.132 1.00 93.31 73 ASP A C 1
ATOM 535 O O . ASP A 1 73 ? 8.827 4.517 -23.229 1.00 93.31 73 ASP A O 1
ATOM 539 N N . LEU A 1 74 ? 9.063 4.509 -21.003 1.00 94.50 74 LEU A N 1
ATOM 540 C CA . LEU A 1 74 ? 10.160 5.486 -20.953 1.00 94.50 74 LEU A CA 1
ATOM 541 C C . LEU A 1 74 ? 11.549 4.863 -21.193 1.00 94.50 74 LEU A C 1
ATOM 543 O O . LEU A 1 74 ? 12.554 5.576 -21.164 1.00 94.50 74 LEU A O 1
ATOM 547 N N . GLY A 1 75 ? 11.626 3.551 -21.420 1.00 96.50 75 GLY A N 1
ATOM 548 C CA . GLY A 1 75 ? 12.869 2.824 -21.666 1.00 96.50 75 GLY A CA 1
ATOM 549 C C . GLY A 1 75 ? 13.640 2.441 -20.402 1.00 96.50 75 GLY A C 1
ATOM 550 O O . GLY A 1 75 ? 14.830 2.133 -20.486 1.00 96.50 75 GLY A O 1
ATOM 551 N N . VAL A 1 76 ? 13.007 2.462 -19.223 1.00 96.44 76 VAL A N 1
ATOM 552 C CA . VAL A 1 76 ? 13.643 1.978 -17.990 1.00 96.44 76 VAL A CA 1
ATOM 553 C C . VAL A 1 76 ? 13.749 0.446 -18.051 1.00 96.44 76 VAL A C 1
ATOM 555 O O . VAL A 1 76 ? 12.726 -0.219 -18.211 1.00 96.44 76 VAL A O 1
ATOM 558 N N . PRO A 1 77 ? 14.953 -0.143 -17.896 1.00 96.75 77 PRO A N 1
ATOM 559 C CA . PRO A 1 77 ? 15.109 -1.594 -17.852 1.00 96.75 77 PRO A CA 1
ATOM 560 C C . PRO A 1 77 ? 14.300 -2.214 -16.712 1.00 96.75 77 PRO A C 1
ATOM 562 O O . PRO A 1 77 ? 14.301 -1.691 -15.593 1.00 96.75 77 PRO A O 1
ATOM 565 N N . ARG A 1 78 ? 13.659 -3.354 -16.979 1.00 94.62 78 ARG A N 1
ATOM 566 C CA . ARG A 1 78 ? 12.767 -4.044 -16.037 1.00 94.62 78 ARG A CA 1
ATOM 567 C C . ARG A 1 78 ? 13.438 -4.348 -14.701 1.00 94.62 78 ARG A C 1
ATOM 569 O O . ARG A 1 78 ? 12.806 -4.231 -13.662 1.00 94.62 78 ARG A O 1
ATOM 576 N N . GLU A 1 79 ? 14.723 -4.678 -14.723 1.00 96.12 79 GLU A N 1
ATOM 577 C CA . GLU A 1 79 ? 15.525 -5.044 -13.551 1.00 96.12 79 GLU A CA 1
ATOM 578 C C . GLU A 1 79 ? 15.769 -3.852 -12.616 1.00 96.12 79 GLU A C 1
ATOM 580 O O . GLU A 1 79 ? 16.124 -4.034 -11.454 1.00 96.12 79 GLU A O 1
ATOM 585 N N . LYS A 1 80 ? 15.588 -2.624 -13.120 1.00 95.81 80 LYS A N 1
ATOM 586 C CA . LYS A 1 80 ? 15.649 -1.388 -12.329 1.00 95.81 80 LYS A CA 1
ATOM 587 C C . LYS A 1 80 ? 14.287 -0.971 -11.775 1.00 95.81 80 LYS A C 1
ATOM 589 O O . LYS A 1 80 ? 14.228 -0.020 -10.999 1.00 95.81 80 LYS A O 1
ATOM 594 N N . ILE A 1 81 ? 13.209 -1.641 -12.181 1.00 95.06 81 ILE A N 1
ATOM 595 C CA . ILE A 1 81 ? 11.857 -1.394 -11.685 1.00 95.06 81 ILE A CA 1
ATOM 596 C C . ILE A 1 81 ? 11.591 -2.396 -10.554 1.00 95.06 81 ILE A C 1
ATOM 598 O O . ILE A 1 81 ? 11.688 -3.602 -10.791 1.00 95.06 81 ILE A O 1
ATOM 602 N N . PRO A 1 82 ? 11.256 -1.939 -9.336 1.00 92.56 82 PRO A N 1
ATOM 603 C CA . PRO A 1 82 ? 11.082 -2.845 -8.208 1.00 92.56 82 PRO A CA 1
ATOM 604 C C . PRO A 1 82 ? 9.979 -3.893 -8.461 1.00 92.56 82 PRO A C 1
ATOM 606 O O . PRO A 1 82 ? 8.901 -3.533 -8.949 1.00 92.56 82 PRO A O 1
ATOM 609 N N . PRO A 1 83 ? 10.203 -5.186 -8.153 1.00 91.38 83 PRO A N 1
ATOM 610 C CA . PRO A 1 83 ? 9.222 -6.249 -8.387 1.00 91.38 83 PRO A CA 1
ATOM 611 C C . PRO A 1 83 ? 7.900 -6.025 -7.636 1.00 91.38 83 PRO A C 1
ATOM 613 O O . PRO A 1 83 ? 6.831 -6.334 -8.163 1.00 91.38 83 PRO A O 1
ATOM 616 N N . GLU A 1 84 ? 7.950 -5.430 -6.447 1.00 89.62 84 GLU A N 1
ATOM 617 C CA . GLU A 1 84 ? 6.783 -5.042 -5.653 1.00 89.62 84 GLU A CA 1
ATOM 618 C C . GLU A 1 84 ? 5.882 -4.038 -6.381 1.00 89.62 84 GLU A C 1
ATOM 620 O O . GLU A 1 84 ? 4.665 -4.061 -6.205 1.00 89.62 84 GLU A O 1
ATOM 625 N N . LEU A 1 85 ? 6.441 -3.218 -7.279 1.00 92.25 85 LEU A N 1
ATOM 626 C CA . LEU A 1 85 ? 5.655 -2.298 -8.091 1.00 92.25 85 LEU A CA 1
ATOM 627 C C . LEU A 1 85 ? 4.798 -3.054 -9.112 1.00 92.25 85 LEU A C 1
ATOM 629 O O . LEU A 1 85 ? 3.660 -2.670 -9.364 1.00 92.25 85 LEU A O 1
ATOM 633 N N . TYR A 1 86 ? 5.295 -4.167 -9.657 1.00 91.69 86 TYR A N 1
ATOM 634 C CA . TYR A 1 86 ? 4.489 -5.034 -10.519 1.00 91.69 86 TYR A CA 1
ATOM 635 C C . TYR A 1 86 ? 3.389 -5.745 -9.734 1.0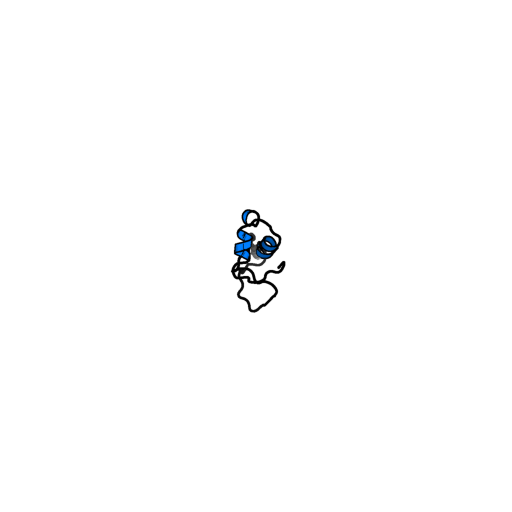0 91.69 86 TYR A C 1
ATOM 637 O O . TYR A 1 86 ? 2.256 -5.780 -10.202 1.00 91.69 86 TYR A O 1
ATOM 645 N N . ALA A 1 87 ? 3.691 -6.254 -8.536 1.00 89.25 87 ALA A N 1
ATOM 646 C CA . AL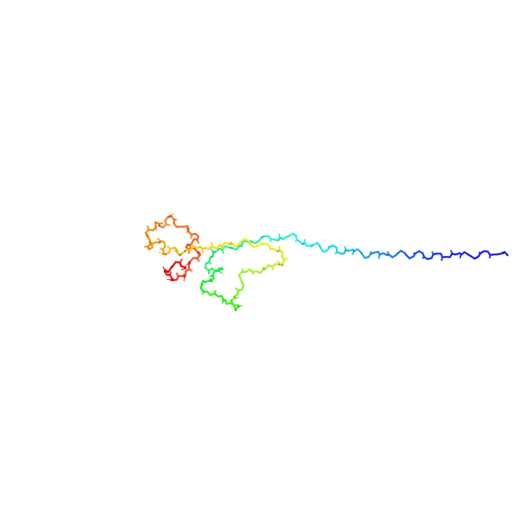A A 1 87 ? 2.689 -6.881 -7.668 1.00 89.25 87 ALA A CA 1
ATOM 647 C C . ALA A 1 87 ? 1.584 -5.889 -7.265 1.00 89.25 87 ALA A C 1
ATOM 649 O O . ALA A 1 87 ? 0.398 -6.224 -7.238 1.00 89.25 87 ALA A O 1
ATOM 650 N N . ALA A 1 88 ? 1.958 -4.634 -7.014 1.00 90.88 88 ALA A N 1
ATOM 651 C CA . ALA A 1 88 ? 1.010 -3.573 -6.733 1.00 90.88 88 ALA A CA 1
ATOM 652 C C . ALA A 1 88 ? 0.115 -3.247 -7.932 1.00 90.88 88 ALA A C 1
ATOM 654 O O . ALA A 1 88 ? -0.985 -2.773 -7.687 1.00 90.88 88 ALA A O 1
ATOM 655 N N . TYR A 1 89 ? 0.537 -3.483 -9.180 1.00 91.94 89 TYR A N 1
ATOM 656 C CA . TYR A 1 89 ? -0.192 -3.155 -10.421 1.00 91.94 89 TYR A CA 1
ATOM 657 C C . TYR A 1 89 ? -0.748 -4.380 -11.166 1.00 91.94 89 TYR A C 1
ATOM 659 O O . TYR A 1 89 ? -1.225 -4.254 -12.295 1.00 91.94 89 TYR A O 1
ATOM 667 N N . GLU A 1 90 ? -0.715 -5.565 -10.557 1.00 90.12 90 GLU A N 1
ATOM 668 C CA . GLU A 1 90 ? -1.284 -6.770 -11.157 1.00 90.12 90 GLU A CA 1
ATOM 669 C C . GLU A 1 90 ? -2.768 -6.553 -11.514 1.00 90.12 90 GLU A C 1
ATOM 671 O O . GLU A 1 90 ? -3.544 -6.004 -10.732 1.00 90.12 90 GLU A O 1
ATOM 676 N N . GLY A 1 91 ? -3.151 -6.919 -12.741 1.00 86.50 91 GLY A N 1
ATOM 677 C CA . GLY A 1 91 ? -4.507 -6.717 -13.265 1.00 86.50 91 GLY A CA 1
ATOM 678 C C . GLY A 1 91 ? -4.864 -5.275 -13.657 1.00 86.50 91 GLY A C 1
ATOM 679 O O . GLY A 1 91 ? -5.963 -5.046 -14.153 1.00 86.50 91 GLY A O 1
ATOM 680 N N . PHE A 1 92 ? -3.968 -4.297 -13.481 1.00 87.88 92 PHE A N 1
ATOM 681 C CA . PHE A 1 92 ? -4.200 -2.927 -13.939 1.00 87.88 92 PHE A CA 1
ATOM 682 C C . PHE A 1 92 ? -3.787 -2.751 -15.407 1.00 87.88 92 PHE A C 1
ATOM 684 O O . PHE A 1 92 ? -2.629 -2.944 -15.774 1.00 87.88 92 PHE A O 1
ATOM 691 N N . GLU A 1 93 ? -4.735 -2.349 -16.253 1.00 85.19 93 GLU A N 1
ATOM 692 C CA . GLU A 1 93 ? -4.521 -2.202 -17.703 1.00 85.19 93 GLU A CA 1
ATOM 693 C C . GLU A 1 93 ? -4.090 -0.788 -18.126 1.00 85.19 93 GLU A C 1
ATOM 695 O O . GLU A 1 93 ? -3.658 -0.575 -19.262 1.00 85.19 93 GLU A O 1
ATOM 700 N N . GLY A 1 94 ? -4.197 0.194 -17.226 1.00 84.12 94 GLY A N 1
ATOM 701 C CA . GLY A 1 94 ? -3.801 1.569 -17.511 1.00 84.12 94 GLY A CA 1
ATOM 702 C C . GLY A 1 94 ? -2.315 1.670 -17.863 1.00 84.12 94 GLY A C 1
ATOM 703 O O . GLY A 1 94 ? -1.479 0.956 -17.313 1.00 84.12 94 GLY A O 1
ATOM 704 N N . ARG A 1 95 ? -1.984 2.577 -18.789 1.00 80.75 95 ARG A N 1
ATOM 705 C CA . ARG A 1 95 ? -0.599 2.892 -19.203 1.00 80.75 95 ARG A CA 1
ATOM 706 C C . ARG A 1 95 ? -0.168 4.318 -18.861 1.00 80.75 95 ARG A C 1
ATOM 708 O O . ARG A 1 95 ? 0.905 4.758 -19.249 1.00 80.75 95 ARG A O 1
ATOM 715 N N . GLY A 1 96 ? -1.034 5.068 -18.182 1.00 83.19 96 GLY A N 1
ATOM 716 C CA . GLY A 1 96 ? -0.719 6.416 -17.725 1.00 83.19 96 GLY A CA 1
ATOM 717 C C . GLY A 1 96 ? 0.287 6.408 -16.574 1.00 83.19 96 GLY A C 1
ATOM 718 O O . GLY A 1 96 ? 0.720 5.364 -16.099 1.00 83.19 96 GLY A O 1
ATOM 719 N N . ARG A 1 97 ? 0.625 7.605 -16.087 1.00 79.69 97 ARG A N 1
ATOM 720 C CA . ARG A 1 97 ? 1.535 7.772 -14.941 1.00 79.69 97 ARG A CA 1
ATOM 721 C C . ARG A 1 97 ? 1.004 7.166 -13.634 1.00 79.69 97 ARG A C 1
ATOM 723 O O . ARG A 1 97 ? 1.808 6.955 -12.728 1.00 79.69 97 ARG A O 1
ATOM 730 N N . GLY A 1 98 ? -0.312 6.966 -13.531 1.00 69.94 98 GLY A N 1
ATOM 731 C CA . GLY A 1 98 ? -1.001 6.407 -12.365 1.00 69.94 98 GLY A CA 1
ATOM 732 C C . GLY A 1 98 ? -1.416 4.960 -12.554 1.00 69.94 98 GLY A C 1
ATOM 733 O O . GLY A 1 98 ? -1.550 4.523 -13.721 1.00 69.94 98 GLY A O 1
#

Radius of gyration: 30.74 Å; Cα contacts (8 Å, |Δi|>4): 73; chains: 1; bounding box: 40×16×109 Å

Sequence (98 aa):
MKAGRVAVCAVLAALPAAAQGQTASPRTHELRASASTVHRGFFDASLKPVLTIDSGDIVRLETASGNPKWFEDLGVPREKIPPELYAAYEGFEGRGRG

Secondary structure (DSSP, 8-state):
--PPP------------------PPPPEEEE--STTT---S---TTSPPS----TT-EEEE----S-HHHHHHTT--GGGS-HHHHHHTTT----S--

Foldseek 3Di:
DDDDDDDPPPPPPPDPDPPPPPPDQAAEAEDAQAPVQDDPDDDDPPDDHPDDGDPPHHYDYDDAFFALLLCVVVVNDNVPPDPSNCRNCPPPPDNDRD

Solvent-accessible surface area (backbone atoms only — not comparable to full-atom values): 6802 Å² total; per-residue (Å²): 144,82,88,82,80,84,81,81,81,81,78,78,77,76,72,78,75,78,78,74,76,75,72,72,78,62,53,79,45,80,44,70,53,24,49,88,67,56,79,81,97,69,86,68,90,84,60,80,78,84,75,88,80,63,94,76,47,44,73,51,73,50,81,84,80,66,29,59,63,34,42,44,76,72,67,49,58,69,92,80,48,63,68,62,46,48,48,38,43,51,94,59,84,70,64,48,68,97